Protein 3US6 (pdb70)

Foldseek 3Di:
DLVVLLVVLVVLVVVCVVVQQFDCLLVVQVVVADPVRPCSLVVLVVVLVVLVVVLLVVLLVQLPDPAHPLVVNLVSLVVNLVSCVNNGRGQLNVLSVQLNVCSVVRPSVSNNVSSVSSVVSVVVSNVSVVVSVVSQVVSVVVPHHRDD

Solvent-accessible surface area: 8435 Å² total; per-residue (Å²): 168,40,33,79,16,75,138,84,7,57,92,65,14,104,36,0,60,153,92,18,11,3,31,47,44,1,51,87,12,43,146,112,49,80,156,129,55,73,75,54,4,92,96,30,1,37,127,9,20,77,34,0,81,134,11,13,148,77,0,37,146,11,3,87,69,181,91,9,78,34,181,92,0,28,58,46,2,92,91,0,51,40,31,0,24,59,4,0,0,64,77,1,60,80,20,0,57,41,0,63,85,74,3,124,136,114,63,48,84,4,0,80,148,15,8,92,79,2,98,82,17,4,74,67,2,52,85,43,0,53,58,0,18,137,21,23,94,95,0,87,94,58,72,17,73,52,22,188

Organism: Medicago truncatula (NCBI:txid3880)

Sequence (148 aa):
EVGQMRRQWVDYIKSSMFMEGFLDGQFLQLQQQLQDENNPEFVFEVVSSLFFDDSERILKDLSSFAVDQQQSSIDFKKVDAHVHQFKGSSASIGAQRVKNSSCVAFFRNFCCEEQNIDACRRCCLQQVKQEYLLVKNKLETLLRLEQQIVAAGGSSIPM

CATH classification: 1.20.120.160

InterPro domains:
  IPR008207 Signal transduction histidine kinase, phosphotransfer (Hpt) domain [PF01627] (44-124)
  IPR008207 Signal transduction histidine kinase, phosphotransfer (Hpt) domain [PS50894] (38-143)
  IPR008207 Signal transduction histidine kinase, phosphotransfer (Hpt) domain [cd00088] (44-123)
  IPR036641 HPT domain superfamily [G3DSA:1.20.120.160] (1-153)
  IPR036641 HPT domain superfamily [SSF47226] (5-140)
  IPR045871 Histidine-containing phosphotransfer protein 1-5/Phosphorelay intermediate protein YPD1 [PTHR28242] (5-141)

Radius of gyration: 17.25 Å; Cα contacts (8 Å, |Δi|>4): 156; chains: 1; bounding box: 33×47×42 Å

Structure (mmCIF, N/CA/C/O backbone):
data_3US6
#
_entry.id   3US6
#
_cell.length_a   38.554
_cell.length_b   44.899
_cell.length_c   85.905
_cell.angle_alpha   90.000
_cell.angle_beta   90.000
_cell.angle_gamma   90.000
#
_symmetry.space_group_name_H-M   'P 21 21 21'
#
loop_
_entity.id
_entity.type
_entity.pdbx_description
1 polymer 'Histidine-containing Phosphotransfer Protein type 1, MtHPt1'
2 water water
#
loop_
_atom_site.group_PDB
_atom_site.id
_atom_site.type_symbol
_atom_site.label_atom_id
_atom_site.label_alt_id
_atom_site.label_comp_id
_atom_site.label_asym_id
_atom_site.label_entity_id
_atom_site.label_seq_id
_atom_site.pdbx_PDB_ins_code
_atom_site.Cartn_x
_atom_site.Cartn_y
_atom_site.Cartn_z
_atom_site.oc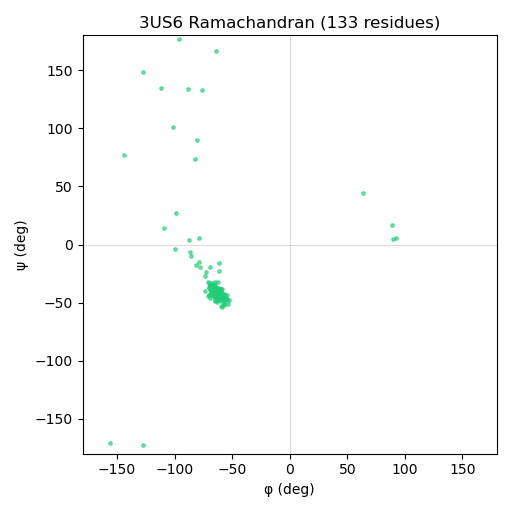cupancy
_atom_site.B_iso_or_equiv
_atom_site.auth_seq_id
_atom_site.auth_comp_id
_atom_site.auth_asym_id
_atom_site.auth_atom_id
_atom_site.pdbx_PDB_model_num
ATOM 1 N N . GLU A 1 2 ? -12.883 28.684 2.520 1.00 89.16 2 GLU A N 1
ATOM 2 C CA . GLU A 1 2 ? -12.233 28.202 3.757 1.00 70.15 2 GLU A CA 1
ATOM 3 C C . GLU A 1 2 ? -10.890 27.526 3.465 1.00 43.54 2 GLU A C 1
ATOM 4 O O . GLU A 1 2 ? -10.335 26.905 4.345 1.00 26.24 2 GLU A O 1
ATOM 10 N N . VAL A 1 3 ? -10.398 27.600 2.227 1.00 25.85 3 VAL A N 1
ATOM 11 C CA . VAL A 1 3 ? -9.046 27.176 1.899 1.00 20.80 3 VAL A CA 1
ATOM 12 C C . VAL A 1 3 ? -8.012 27.875 2.766 1.00 19.96 3 VAL A C 1
ATOM 13 O O . VAL A 1 3 ? -7.068 27.242 3.225 1.00 19.06 3 VAL A O 1
ATOM 17 N N . GLY A 1 4 ? -8.160 29.184 2.985 1.00 24.09 4 GLY A N 1
ATOM 18 C CA . GLY A 1 4 ? -7.189 29.899 3.810 1.00 25.07 4 GLY A CA 1
ATOM 19 C C . GLY A 1 4 ? -7.132 29.368 5.231 1.00 19.67 4 GLY A C 1
ATOM 20 O O . GLY A 1 4 ? -6.051 29.228 5.839 1.00 19.73 4 GLY A O 1
ATOM 21 N N . GLN A 1 5 ? -8.314 29.086 5.765 1.00 18.54 5 GLN A N 1
ATOM 22 C CA . GLN A 1 5 ? -8.433 28.474 7.084 1.00 21.39 5 GLN A CA 1
ATOM 23 C C . GLN A 1 5 ? -7.804 27.101 7.106 1.00 19.29 5 GLN A C 1
ATOM 24 O O . GLN A 1 5 ? -7.144 26.749 8.082 1.00 16.65 5 GLN A O 1
ATOM 30 N N . MET A 1 6 ? -8.060 26.287 6.104 1.00 16.79 6 MET A N 1
ATOM 31 C CA . MET A 1 6 ? -7.503 24.956 6.067 1.00 15.27 6 MET A CA 1
ATOM 32 C C . MET A 1 6 ? -6.004 25.048 6.033 1.00 15.03 6 MET A C 1
ATOM 33 O O . MET A 1 6 ? -5.303 24.222 6.626 1.00 15.25 6 MET A O 1
ATOM 38 N N . ARG A 1 7 ? -5.476 25.965 5.247 1.00 14.56 7 ARG A N 1
ATOM 39 C CA . ARG A 1 7 ? -4.014 26.137 5.202 1.00 13.06 7 ARG A CA 1
ATOM 40 C C . ARG A 1 7 ? -3.433 26.513 6.564 1.00 16.40 7 ARG A C 1
ATOM 41 O O . ARG A 1 7 ? -2.414 25.978 6.963 1.00 14.76 7 ARG A O 1
ATOM 49 N N . ARG A 1 8 ? -4.075 27.419 7.260 1.00 15.36 8 ARG A N 1
ATOM 50 C CA . ARG A 1 8 ? -3.605 27.791 8.610 1.00 16.03 8 ARG A CA 1
ATOM 51 C C . ARG A 1 8 ? -3.681 26.597 9.564 1.00 15.43 8 ARG A C 1
ATOM 52 O O . ARG A 1 8 ? -2.750 26.362 10.356 1.00 15.68 8 ARG A O 1
ATOM 60 N N . GLN A 1 9 ? -4.728 25.788 9.473 1.00 14.69 9 GLN A N 1
ATOM 61 C CA . GLN A 1 9 ? -4.840 24.588 10.275 1.00 14.86 9 GLN A CA 1
ATOM 62 C C . GLN A 1 9 ? -3.730 23.590 10.013 1.00 15.98 9 GLN A C 1
ATOM 63 O O . GLN A 1 9 ? -3.257 22.978 10.918 1.00 16.41 9 GLN A O 1
ATOM 69 N N . TRP A 1 10 ? -3.348 23.454 8.763 1.00 12.37 10 TRP A N 1
ATOM 70 C CA . TRP A 1 10 ? -2.240 22.589 8.378 1.00 11.74 10 TRP A CA 1
ATOM 71 C C . TRP A 1 10 ? -0.944 23.049 8.978 1.00 12.28 10 TRP A C 1
ATOM 72 O O . TRP A 1 10 ? -0.215 22.252 9.566 1.00 13.35 10 TRP A O 1
ATOM 83 N N . VAL A 1 11 ? -0.662 24.325 8.831 1.00 13.24 11 VAL A N 1
ATOM 84 C CA . VAL A 1 11 ? 0.553 24.854 9.472 1.00 12.45 11 VAL A CA 1
ATOM 85 C C . VAL A 1 11 ? 0.605 24.538 10.957 1.00 12.73 11 VAL A C 1
ATOM 86 O O . VAL A 1 11 ? 1.622 24.042 11.473 1.00 14.07 11 VAL A O 1
ATOM 90 N N . ASP A 1 12 ? -0.483 24.856 11.645 1.00 13.28 12 ASP A N 1
ATOM 91 C CA . ASP A 1 12 ? -0.548 24.640 13.074 1.00 12.37 12 ASP A CA 1
ATOM 92 C C . ASP A 1 12 ? -0.425 23.133 13.413 1.00 10.74 12 ASP A C 1
ATOM 93 O O . ASP A 1 12 ? 0.246 22.770 14.411 1.00 11.84 12 ASP A O 1
ATOM 98 N N . TYR A 1 13 ? -1.122 22.261 12.690 1.00 12.41 13 TYR A N 1
ATOM 99 C CA . TYR A 1 13 ? -1.099 20.830 12.983 1.00 9.85 13 TYR A CA 1
ATOM 100 C C . TYR A 1 13 ? 0.279 20.235 12.766 1.00 10.71 13 TYR A C 1
ATOM 101 O O . TYR A 1 13 ? 0.827 19.528 13.633 1.00 11.75 13 TYR A O 1
ATOM 110 N N . ILE A 1 14 ? 0.889 20.517 11.621 1.00 10.81 14 ILE A N 1
ATOM 111 C CA . ILE A 1 14 ? 2.177 19.928 11.335 1.00 11.49 14 ILE A CA 1
ATOM 112 C C . ILE A 1 14 ? 3.206 20.547 12.293 1.00 11.74 14 ILE A C 1
ATOM 113 O O . ILE A 1 14 ? 4.136 19.821 12.733 1.00 12.91 14 ILE A O 1
ATOM 118 N N . LYS A 1 15 ? 3.097 21.812 12.648 1.00 11.98 15 LYS A N 1
ATOM 119 C CA . LYS A 1 15 ? 4.027 22.361 13.599 1.00 13.06 15 LYS A CA 1
ATOM 120 C C . LYS A 1 15 ? 3.950 21.647 14.936 1.00 11.96 15 LYS A C 1
ATOM 121 O O . LYS A 1 15 ? 4.940 21.470 15.573 1.00 12.77 15 LYS A O 1
ATOM 127 N N . SER A 1 16 ? 2.758 21.259 15.355 1.00 11.66 16 SER A N 1
ATOM 128 C CA A SER A 1 16 ? 2.643 20.501 16.609 0.63 14.60 16 SER A CA 1
ATOM 129 C CA B SER A 1 16 ? 2.659 20.517 16.628 0.37 13.51 16 SER A CA 1
ATOM 130 C C . SER A 1 16 ? 3.349 19.177 16.473 1.00 12.20 16 SER A C 1
ATOM 131 O O . SER A 1 16 ? 4.000 18.732 17.395 1.00 13.49 16 SER A O 1
ATOM 136 N N . MET A 1 17 ? 3.253 18.579 15.307 1.00 12.61 17 MET A N 1
ATOM 137 C CA . MET A 1 17 ? 3.900 17.264 15.104 1.00 10.17 17 MET A CA 1
ATOM 138 C C . MET A 1 17 ? 5.393 17.397 15.218 1.00 12.67 17 MET A C 1
ATOM 139 O O . MET A 1 17 ? 6.052 16.536 15.779 1.00 14.82 17 MET A O 1
ATOM 144 N N . PHE A 1 18 ? 5.981 18.459 14.643 1.00 12.06 18 PHE A N 1
ATOM 145 C CA . PHE A 1 18 ? 7.421 18.648 14.749 1.00 14.45 18 PHE A CA 1
ATOM 146 C C . PHE A 1 18 ? 7.784 19.011 16.196 1.00 15.25 18 PHE A C 1
ATOM 147 O O . PHE A 1 18 ? 8.786 18.513 16.724 1.00 16.57 18 PHE A O 1
ATOM 155 N N . MET A 1 19 ? 7.024 19.891 16.846 1.00 12.70 19 MET A N 1
ATOM 156 C CA . MET A 1 19 ? 7.417 20.387 18.154 1.00 14.87 19 MET A CA 1
ATOM 157 C C . MET A 1 19 ? 7.358 19.271 19.183 1.00 15.44 19 MET A C 1
ATOM 158 O O . MET A 1 19 ? 8.189 19.245 20.095 1.00 16.83 19 MET A O 1
ATOM 163 N N . GLU A 1 20 ? 6.430 18.356 19.028 1.00 13.53 20 GLU A N 1
ATOM 164 C CA . GLU A 1 20 ? 6.218 17.252 19.964 1.00 12.81 20 GLU A CA 1
ATOM 165 C C . GLU A 1 20 ? 7.105 16.050 19.630 1.00 11.92 20 GLU A C 1
ATOM 166 O O . GLU A 1 20 ? 7.086 15.095 20.375 1.00 14.29 20 GLU A O 1
ATOM 172 N N . GLY A 1 21 ? 7.825 16.086 18.505 1.00 11.93 21 GLY A N 1
ATOM 173 C CA . GLY A 1 21 ? 8.756 15.038 18.164 1.00 13.45 21 GLY A CA 1
ATOM 174 C C . GLY A 1 21 ? 8.204 13.931 17.324 1.00 15.48 21 GLY A C 1
ATOM 175 O O . GLY A 1 21 ? 8.94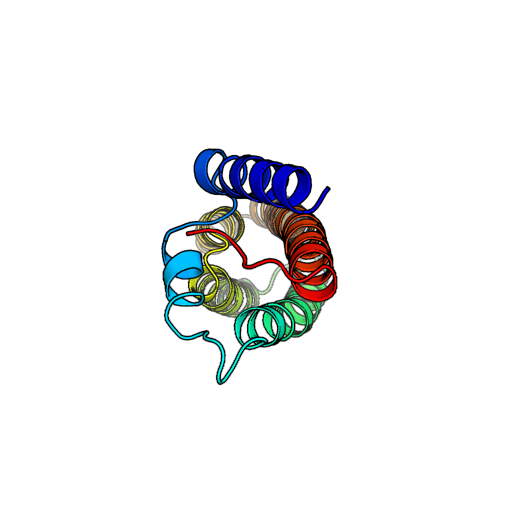5 12.994 17.095 1.00 14.05 21 GLY A O 1
ATOM 176 N N . PHE A 1 22 ? 6.960 14.028 16.861 1.00 12.00 22 PHE A N 1
ATOM 177 C CA . PHE A 1 22 ? 6.397 12.996 16.052 1.00 10.06 22 PHE A CA 1
ATOM 178 C C . PHE A 1 22 ? 7.037 12.902 14.670 1.00 14.03 22 PHE A C 1
ATOM 179 O O . PHE A 1 22 ? 7.152 11.811 14.112 1.00 14.10 22 PHE A O 1
ATOM 187 N N . LEU A 1 23 ? 7.453 14.068 14.116 1.00 12.12 23 LEU A N 1
ATOM 188 C CA . LEU A 1 23 ? 8.137 14.162 12.831 1.00 11.56 23 LEU A CA 1
ATOM 189 C C . LEU A 1 23 ? 9.419 14.958 13.022 1.00 13.85 23 LEU A C 1
ATOM 190 O O . LEU A 1 23 ? 9.491 15.854 13.878 1.00 15.67 23 LEU A O 1
ATOM 195 N N . ASP A 1 24 ? 10.419 14.615 12.226 1.00 14.72 24 ASP A N 1
ATOM 196 C CA . ASP A 1 24 ? 11.679 15.327 12.175 1.00 14.78 24 ASP A CA 1
ATOM 197 C C . ASP A 1 24 ? 12.023 15.709 10.758 1.00 16.48 24 ASP A C 1
ATOM 198 O O . ASP A 1 24 ? 11.205 15.596 9.832 1.00 16.68 24 ASP A O 1
ATOM 203 N N . GLY A 1 25 ? 13.229 16.220 10.569 1.00 17.45 25 GLY A N 1
ATOM 204 C CA . GLY A 1 25 ? 13.626 16.767 9.288 1.00 19.56 25 GLY A CA 1
ATOM 205 C C . GLY A 1 25 ? 13.611 15.761 8.172 1.00 19.10 25 GLY A C 1
ATOM 206 O O . GLY A 1 25 ? 13.617 16.165 6.982 1.00 19.98 25 GLY A O 1
ATOM 207 N N . GLN A 1 26 ? 13.576 14.471 8.463 1.00 16.53 26 GLN A N 1
ATOM 208 C CA . GLN A 1 26 ? 13.550 13.538 7.362 1.00 16.54 26 GLN A CA 1
ATOM 209 C C . GLN A 1 26 ? 12.154 13.581 6.707 1.00 16.34 26 GLN A C 1
ATOM 210 O O . GLN A 1 26 ? 12.029 13.286 5.474 1.00 18.83 26 GLN A O 1
ATOM 216 N N . PHE A 1 27 ? 11.118 14.000 7.446 1.00 14.46 27 PHE A N 1
ATOM 217 C CA . PHE A 1 27 ? 9.814 14.134 6.797 1.00 14.02 27 PHE A CA 1
ATOM 218 C C . PHE A 1 27 ? 9.864 15.294 5.823 1.00 15.94 27 PHE A C 1
ATOM 219 O O . PHE A 1 27 ? 9.295 15.218 4.733 1.00 15.39 27 PHE A O 1
ATOM 227 N N . LEU A 1 28 ? 10.585 16.357 6.157 1.00 16.19 28 LEU A N 1
ATOM 228 C CA . LEU A 1 28 ? 10.765 17.455 5.208 1.00 19.92 28 LEU A CA 1
ATOM 229 C C . LEU A 1 28 ? 11.548 17.037 3.977 1.00 16.12 28 LEU A C 1
ATOM 230 O O . LEU A 1 28 ? 11.323 17.536 2.872 1.00 17.99 28 LEU A O 1
ATOM 235 N N . GLN A 1 29 ? 12.522 16.161 4.136 1.00 17.45 29 GLN A N 1
ATOM 236 C CA . GLN A 1 29 ? 13.230 15.584 2.976 1.00 17.65 29 GLN A CA 1
ATOM 237 C C . GLN A 1 29 ? 12.326 14.811 1.998 1.00 18.17 29 GLN A C 1
ATOM 238 O O . GLN A 1 29 ? 12.462 14.960 0.764 1.00 22.49 29 GLN A O 1
ATOM 244 N N . LEU A 1 30 ? 11.340 14.072 2.504 1.00 21.84 30 LEU A N 1
ATOM 245 C CA . LEU A 1 30 ? 10.373 13.413 1.613 1.00 22.62 30 LEU A CA 1
ATOM 246 C C . LEU A 1 30 ? 9.619 14.444 0.847 1.00 24.81 30 LEU A C 1
ATOM 247 O O . LEU A 1 30 ? 9.387 14.296 -0.355 1.00 21.62 30 LEU A O 1
ATOM 252 N N . GLN A 1 31 ? 9.243 15.524 1.525 1.00 19.66 31 GLN A N 1
ATOM 253 C CA A GLN A 1 31 ? 8.522 16.604 0.869 0.50 21.13 31 GLN A CA 1
ATOM 254 C CA B GLN A 1 31 ? 8.558 16.641 0.870 0.50 21.95 31 GLN A CA 1
ATOM 255 C C . GLN A 1 31 ? 9.354 17.250 -0.257 1.00 20.85 31 GLN A C 1
ATOM 256 O O . GLN A 1 31 ? 8.809 17.701 -1.260 1.00 23.25 31 GLN A O 1
ATOM 267 N N . GLN A 1 32 ? 10.657 17.278 -0.100 1.00 19.99 32 GLN A N 1
ATOM 268 C CA . GLN A 1 32 ? 11.533 17.853 -1.089 1.00 16.76 32 GLN A CA 1
ATOM 269 C C . GLN A 1 32 ? 11.446 17.098 -2.405 1.00 21.07 32 GLN A C 1
ATOM 270 O O . GLN A 1 32 ? 11.615 17.689 -3.446 1.00 23.85 32 GLN A O 1
ATOM 276 N N . LEU A 1 33 ? 11.210 15.793 -2.338 1.00 16.37 33 LEU A N 1
ATOM 277 C CA . LEU A 1 33 ? 11.143 14.938 -3.553 1.00 18.52 33 LEU A CA 1
ATOM 278 C C . LEU A 1 33 ? 9.736 14.874 -4.180 1.00 19.54 33 LEU A C 1
ATOM 279 O O . LEU A 1 33 ? 9.491 14.198 -5.194 1.00 15.45 33 LEU A O 1
ATOM 284 N N . GLN A 1 34 ? 8.825 15.639 -3.598 1.00 18.46 34 GLN A N 1
ATOM 285 C CA . GLN A 1 34 ? 7.444 15.731 -4.106 1.00 17.35 34 GLN A CA 1
ATOM 286 C C . GLN A 1 34 ? 7.174 17.096 -4.684 1.00 18.96 34 GLN A C 1
ATOM 287 O O . GLN A 1 34 ? 7.521 18.121 -4.103 1.00 21.95 34 GLN A O 1
ATOM 293 N N . ASP A 1 35 ? 6.546 17.125 -5.839 1.00 16.40 35 ASP A N 1
ATOM 294 C CA . ASP A 1 35 ? 6.120 18.380 -6.454 1.00 19.63 35 ASP A CA 1
ATOM 295 C C . ASP A 1 35 ? 4.986 18.123 -7.396 1.00 21.10 35 ASP A C 1
ATOM 296 O O . ASP A 1 35 ? 4.395 17.058 -7.359 1.00 21.39 35 ASP A O 1
ATOM 301 N N . GLU A 1 36 ? 4.618 19.134 -8.170 1.00 22.66 36 GLU A N 1
ATOM 302 C CA . GLU A 1 36 ? 3.402 18.996 -8.952 1.00 24.20 36 GLU A CA 1
ATOM 303 C C . GLU A 1 36 ? 3.468 17.850 -9.955 1.00 23.29 36 GLU A C 1
ATOM 304 O O . GLU A 1 36 ? 2.449 17.347 -10.428 1.00 24.72 36 GLU A O 1
ATOM 310 N N . ASN A 1 37 ? 4.664 17.453 -10.321 1.00 21.79 37 ASN A N 1
ATOM 311 C CA . ASN A 1 37 ? 4.842 16.328 -11.223 1.00 24.50 37 ASN A CA 1
ATOM 312 C C . ASN A 1 37 ? 4.766 14.968 -10.536 1.00 22.70 37 ASN A C 1
ATOM 313 O O . ASN A 1 37 ? 4.544 13.948 -11.188 1.00 20.84 37 ASN A O 1
ATOM 318 N N . ASN A 1 38 ? 4.916 14.949 -9.220 1.00 21.10 38 ASN A N 1
ATOM 319 C CA . ASN A 1 38 ? 4.715 13.728 -8.450 1.00 25.14 38 ASN A CA 1
ATOM 320 C C . ASN A 1 38 ? 4.085 14.119 -7.131 1.00 20.68 38 ASN A C 1
ATOM 321 O O . ASN A 1 38 ? 4.764 14.182 -6.107 1.00 21.39 38 ASN A O 1
ATOM 326 N N . PRO A 1 39 ? 2.788 14.413 -7.155 1.00 17.11 39 PRO A N 1
ATOM 327 C CA . PRO A 1 39 ? 2.203 15.117 -6.037 1.00 22.54 39 PRO A CA 1
ATOM 328 C C . PRO A 1 39 ? 1.763 14.207 -4.923 1.00 17.34 39 PRO A C 1
ATOM 329 O O . PRO A 1 39 ? 1.375 14.692 -3.837 1.00 22.31 39 PRO A O 1
ATOM 333 N N . GLU A 1 40 ? 1.767 12.897 -5.184 1.00 18.24 40 GLU A N 1
ATOM 334 C CA . GLU A 1 40 ? 1.367 11.899 -4.185 1.00 20.80 40 GLU A CA 1
ATOM 335 C C . GLU A 1 40 ? 2.517 11.060 -3.637 1.00 20.07 40 GLU A C 1
ATOM 336 O O . GLU A 1 40 ? 2.266 10.070 -2.916 1.00 18.42 40 GLU A O 1
ATOM 342 N N . PHE A 1 41 ? 3.764 11.473 -3.876 1.00 14.97 41 PHE A N 1
ATOM 343 C CA . PHE A 1 41 ? 4.894 10.709 -3.400 1.00 15.69 41 PHE A CA 1
ATOM 344 C C . PHE A 1 41 ? 4.892 10.489 -1.861 1.00 14.82 41 PHE A C 1
ATOM 345 O O . PHE A 1 41 ? 5.162 9.389 -1.391 1.00 16.68 41 PHE A O 1
ATOM 353 N N . VAL A 1 42 ? 4.658 11.524 -1.077 1.00 14.00 42 VAL A N 1
ATOM 354 C CA . VAL A 1 42 ? 4.696 11.386 0.378 1.00 13.09 42 VAL A CA 1
ATOM 355 C C . VAL A 1 42 ? 3.626 10.410 0.868 1.00 14.71 42 VAL A C 1
ATOM 356 O O . VAL A 1 42 ? 3.912 9.543 1.653 1.00 13.57 42 VAL A O 1
ATOM 360 N N . PHE A 1 43 ? 2.425 10.584 0.360 1.00 17.03 43 PHE A N 1
ATOM 361 C CA . PHE A 1 43 ? 1.341 9.649 0.666 1.00 17.49 43 PHE A CA 1
ATOM 362 C C . PHE A 1 43 ? 1.773 8.194 0.379 1.00 16.30 43 PHE A C 1
ATOM 363 O O . PHE A 1 43 ? 1.550 7.255 1.148 1.00 17.30 43 PHE A O 1
ATOM 371 N N . GLU A 1 44 ? 2.367 7.982 -0.797 1.00 14.29 44 GLU A N 1
ATOM 372 C CA . GLU A 1 44 ? 2.740 6.632 -1.193 1.00 13.89 44 GLU A CA 1
ATOM 373 C C . GLU A 1 44 ? 3.792 6.030 -0.262 1.00 14.30 44 GLU A C 1
ATOM 374 O O . GLU A 1 44 ? 3.742 4.853 0.093 1.00 17.36 44 GLU A O 1
ATOM 380 N N . VAL A 1 45 ? 4.770 6.856 0.124 1.00 12.28 45 VAL A N 1
ATOM 381 C CA . VAL A 1 45 ? 5.850 6.389 0.950 1.00 12.72 45 VAL A CA 1
ATOM 382 C C . VAL A 1 45 ? 5.304 6.081 2.351 1.00 12.53 45 VAL A C 1
ATOM 383 O O . VAL A 1 45 ? 5.635 5.061 2.901 1.00 13.34 45 VAL A O 1
ATOM 387 N N . VAL A 1 46 ? 4.495 6.980 2.900 1.00 12.82 46 VAL A N 1
ATOM 388 C CA . VAL A 1 46 ? 3.856 6.734 4.223 1.00 15.04 46 VAL A CA 1
ATOM 389 C C . VAL A 1 46 ? 3.023 5.425 4.180 1.00 13.05 46 VAL A C 1
ATOM 390 O O . VAL A 1 46 ? 3.092 4.634 5.144 1.00 14.3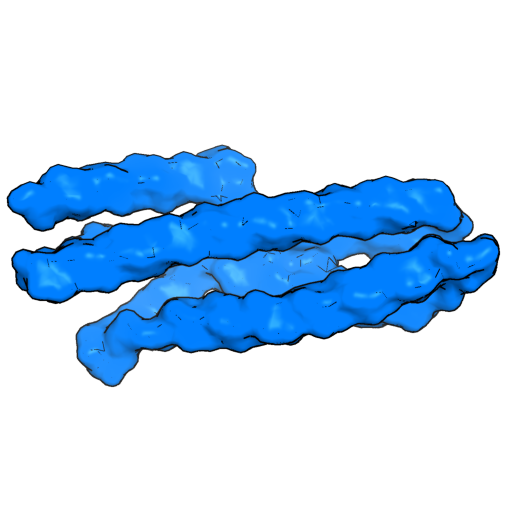6 46 VAL A O 1
ATOM 394 N N . SER A 1 47 ? 2.291 5.230 3.078 1.00 13.50 47 SER A N 1
ATOM 395 C CA A SER A 1 47 ? 1.495 4.003 2.908 0.61 13.62 47 SER A CA 1
ATOM 396 C CA B SER A 1 47 ? 1.472 4.024 2.906 0.39 14.87 47 SER A CA 1
ATOM 397 C C . SER A 1 47 ? 2.323 2.757 2.927 1.00 15.19 47 SER A C 1
ATOM 398 O O . SER A 1 47 ? 1.963 1.765 3.579 1.00 16.82 47 SER A O 1
ATOM 403 N N . LEU A 1 48 ? 3.478 2.788 2.248 1.00 14.47 48 LEU A N 1
ATOM 404 C CA . LEU A 1 48 ? 4.353 1.632 2.280 1.00 15.75 48 LEU A CA 1
ATOM 405 C C . LEU A 1 48 ? 4.843 1.329 3.718 1.00 15.32 48 LEU A C 1
ATOM 406 O O . LEU A 1 48 ? 4.963 0.182 4.104 1.00 17.73 48 LEU A O 1
ATOM 411 N N . PHE A 1 49 ? 5.211 2.381 4.436 1.00 14.18 49 PHE A N 1
ATOM 412 C CA . PHE A 1 49 ? 5.622 2.290 5.833 1.00 13.63 49 PHE A CA 1
ATOM 413 C C . PHE A 1 49 ? 4.482 1.673 6.663 1.00 14.58 49 PHE A C 1
ATOM 414 O O . PHE A 1 49 ? 4.774 0.779 7.489 1.00 16.69 49 PHE A O 1
ATOM 422 N N . PHE A 1 50 ? 3.248 2.118 6.512 1.00 12.84 50 PHE A N 1
ATOM 423 C CA . PHE A 1 50 ? 2.178 1.558 7.350 1.00 16.38 50 PHE A CA 1
ATOM 424 C C . PHE A 1 50 ? 2.028 0.056 7.091 1.00 17.24 50 PHE A C 1
ATOM 425 O O . PHE A 1 50 ? 1.958 -0.762 8.049 1.00 18.95 50 PHE A O 1
ATOM 433 N N . ASP A 1 51 ? 2.046 -0.318 5.822 1.00 18.00 51 ASP A N 1
ATOM 434 C CA . ASP A 1 51 ? 1.928 -1.771 5.501 1.00 20.41 51 ASP A CA 1
ATOM 435 C C . ASP A 1 51 ? 3.074 -2.636 6.107 1.00 20.89 51 ASP A C 1
ATOM 436 O O . ASP A 1 51 ? 2.797 -3.697 6.772 1.00 26.39 51 ASP A O 1
ATOM 441 N N . ASP A 1 52 ? 4.336 -2.201 5.973 1.00 20.36 52 ASP A N 1
ATOM 442 C CA . ASP A 1 52 ? 5.474 -2.955 6.560 1.00 19.50 52 ASP A CA 1
ATOM 443 C C . ASP A 1 52 ? 5.468 -2.929 8.084 1.00 21.83 52 ASP A C 1
ATOM 444 O O . ASP A 1 52 ? 5.644 -3.972 8.716 1.00 21.51 52 ASP A O 1
ATOM 449 N N . SER A 1 53 ? 5.134 -1.780 8.660 1.00 22.21 53 SER A N 1
ATOM 450 C CA . SER A 1 53 ? 5.184 -1.621 10.110 1.00 22.66 53 SER A CA 1
ATOM 451 C C . SER A 1 53 ? 4.171 -2.524 10.782 1.00 20.74 53 SER A C 1
ATOM 452 O O . SER A 1 53 ? 4.448 -3.075 11.864 1.00 20.10 53 SER A O 1
ATOM 455 N N . GLU A 1 54 ? 3.011 -2.699 10.201 1.00 16.13 54 GLU A N 1
ATOM 456 C CA . GLU A 1 54 ? 2.031 -3.556 10.842 1.00 16.83 54 GLU A CA 1
ATOM 457 C C . GLU A 1 54 ? 2.393 -5.021 10.823 1.00 23.98 54 GLU A C 1
ATOM 458 O O . GLU A 1 54 ? 2.064 -5.710 11.743 1.00 19.52 54 GLU A O 1
ATOM 464 N N . ARG A 1 55 ? 3.059 -5.467 9.768 1.00 25.16 55 ARG A N 1
ATOM 465 C CA . ARG A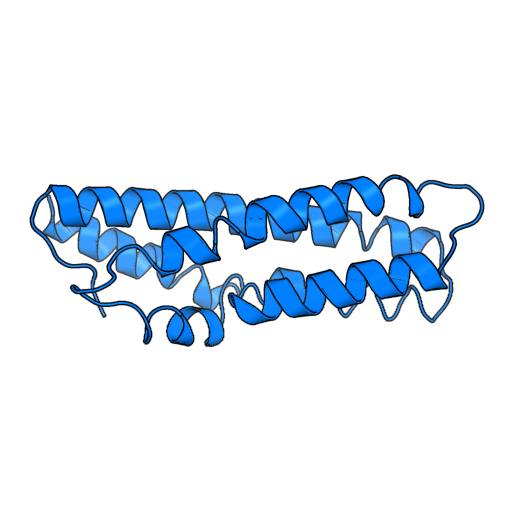 1 55 ? 3.634 -6.799 9.744 1.00 26.47 55 ARG A CA 1
ATOM 466 C C . ARG A 1 55 ? 4.694 -6.966 10.820 1.00 20.63 55 ARG A C 1
ATOM 467 O O . ARG A 1 55 ? 4.666 -7.935 11.560 1.00 24.07 55 ARG A O 1
ATOM 475 N N . ILE A 1 56 ? 5.612 -6.008 10.916 1.00 21.12 56 ILE A N 1
ATOM 476 C CA . ILE A 1 56 ? 6.679 -6.078 11.898 1.00 22.60 56 ILE A CA 1
ATOM 477 C C . ILE A 1 56 ? 6.095 -6.162 13.302 1.00 26.92 56 ILE A C 1
ATOM 478 O O . ILE A 1 56 ? 6.582 -6.930 14.139 1.00 23.11 56 ILE A O 1
ATOM 483 N N . LEU A 1 57 ? 5.077 -5.331 13.593 1.00 20.28 57 LEU A N 1
ATOM 484 C CA . LEU A 1 57 ? 4.548 -5.233 14.931 1.00 18.70 57 LEU A CA 1
ATOM 485 C C . LEU A 1 57 ? 3.807 -6.480 15.322 1.00 15.46 57 LEU A C 1
ATOM 486 O O . LEU A 1 57 ? 3.881 -6.964 16.481 1.00 17.71 57 LEU A O 1
ATOM 491 N N . LYS A 1 58 ? 3.110 -7.058 14.380 1.00 21.36 58 LYS A N 1
ATOM 492 C CA . LYS A 1 58 ? 2.462 -8.327 14.616 1.00 19.99 58 LYS A CA 1
ATOM 493 C C . LYS A 1 58 ? 3.480 -9.431 14.920 1.00 19.01 58 LYS A C 1
ATOM 494 O O . LYS A 1 58 ? 3.356 -10.173 15.899 1.00 22.57 58 LYS A O 1
ATOM 500 N N . ASP A 1 59 ? 4.548 -9.514 14.124 1.00 18.72 59 ASP A N 1
ATOM 501 C CA . ASP A 1 59 ? 5.543 -10.534 14.414 1.00 21.45 59 ASP A CA 1
ATOM 502 C C . ASP A 1 59 ? 6.249 -10.281 15.760 1.00 20.79 59 ASP A C 1
ATOM 503 O O . ASP A 1 59 ? 6.568 -11.244 16.513 1.00 20.83 59 ASP A O 1
ATOM 508 N N . LEU A 1 60 ? 6.503 -9.013 16.097 1.00 17.67 60 LEU A N 1
ATOM 509 C CA . LEU A 1 60 ? 7.205 -8.671 17.286 1.00 14.56 60 LEU A CA 1
ATOM 510 C C . LEU A 1 60 ? 6.361 -8.990 18.517 1.00 14.64 60 LEU A C 1
ATOM 511 O O . LEU A 1 60 ? 6.954 -9.509 19.491 1.00 14.88 60 LEU A O 1
ATOM 516 N N . SER A 1 61 ? 5.045 -8.698 18.517 1.00 14.12 61 SER A N 1
ATOM 517 C CA A SER A 1 61 ? 4.251 -8.944 19.739 0.56 17.21 61 SER A CA 1
ATOM 518 C CA B SER A 1 61 ? 4.255 -8.939 19.737 0.44 17.37 61 SER A CA 1
ATOM 519 C C . SER A 1 61 ? 4.252 -10.419 20.045 1.00 16.91 61 SER A C 1
ATOM 520 O O . SER A 1 61 ? 4.497 -10.842 21.192 1.00 17.72 61 SER A O 1
ATOM 525 N N . PHE A 1 62 ? 4.068 -11.235 19.019 1.00 14.72 62 PHE A N 1
ATOM 526 C CA . PHE A 1 62 ? 4.097 -12.692 19.188 1.00 18.98 62 PHE A CA 1
ATOM 527 C C . PHE A 1 62 ? 5.446 -13.174 19.738 1.00 22.09 62 PHE A C 1
ATOM 528 O O . PHE A 1 62 ? 5.482 -13.949 20.690 1.00 21.31 62 PHE A O 1
ATOM 536 N N . ALA A 1 63 ? 6.536 -12.636 19.196 1.00 14.43 63 ALA A N 1
ATOM 537 C CA . ALA A 1 63 ? 7.850 -13.001 19.598 1.00 16.41 63 ALA A CA 1
ATOM 538 C C . ALA A 1 63 ? 8.192 -12.588 21.019 1.00 13.64 63 ALA A C 1
ATOM 539 O O . ALA A 1 63 ? 8.918 -13.353 21.704 1.00 15.77 63 ALA A O 1
ATOM 541 N N . VAL A 1 64 ? 7.817 -11.383 21.445 1.00 12.64 64 VAL A N 1
ATOM 542 C CA . VAL A 1 64 ? 8.226 -10.943 22.787 1.00 12.41 64 VAL A CA 1
ATOM 543 C C . VAL A 1 64 ? 7.376 -11.566 23.861 1.00 14.31 64 VAL A C 1
ATOM 544 O O . VAL A 1 64 ? 7.816 -11.657 25.010 1.00 14.07 64 VAL A O 1
ATOM 548 N N . ASP A 1 65 ? 6.207 -12.054 23.508 1.00 12.39 65 ASP A N 1
ATOM 549 C CA . ASP A 1 65 ? 5.257 -12.516 24.514 1.00 12.41 65 ASP A CA 1
ATOM 550 C C . ASP A 1 65 ? 5.332 -14.017 24.662 1.00 19.47 65 ASP A C 1
ATOM 551 O O . ASP A 1 65 ? 4.375 -14.669 24.925 1.00 28.86 65 ASP A O 1
ATOM 556 N N . GLN A 1 66 ? 6.485 -14.555 24.361 1.00 18.99 66 GLN A N 1
ATOM 557 C CA A GLN A 1 66 ? 6.841 -15.928 24.641 0.60 15.26 66 GLN A CA 1
ATOM 558 C CA B GLN A 1 66 ? 6.883 -15.946 24.669 0.40 15.28 66 GLN A CA 1
ATOM 559 C C . GLN A 1 66 ? 7.684 -16.071 25.933 1.00 11.99 66 GLN A C 1
ATOM 560 O O . GLN A 1 66 ? 8.334 -15.131 26.255 1.00 13.69 66 GLN A O 1
ATOM 571 N N . GLN A 1 67 ? 7.688 -17.198 26.625 1.0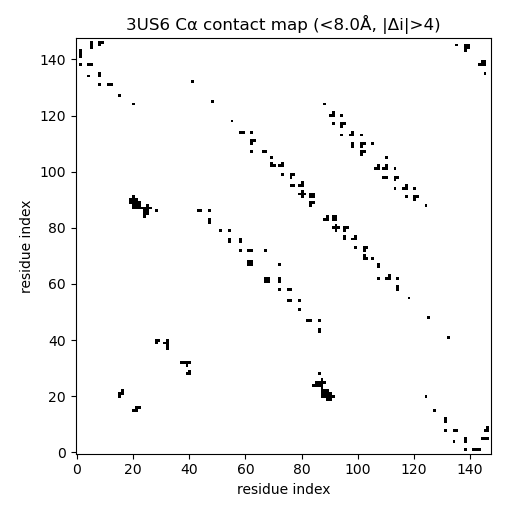0 13.13 67 GLN A N 1
ATOM 572 C CA . GLN A 1 67 ? 8.405 -17.389 27.905 1.00 13.44 67 GLN A CA 1
ATOM 573 C C . GLN A 1 67 ? 9.865 -17.074 27.709 1.00 14.29 67 GLN A C 1
ATOM 574 O O . GLN A 1 67 ? 10.527 -16.425 28.556 1.00 16.76 67 GLN A O 1
ATOM 580 N N . SER A 1 68 ? 10.430 -17.547 26.593 1.00 14.61 68 SER A N 1
ATOM 581 C CA A SER A 1 68 ? 11.811 -17.278 26.231 0.53 18.18 68 SER A CA 1
ATOM 582 C CA B SER A 1 68 ? 11.800 -17.252 26.253 0.47 18.08 68 SER A CA 1
ATOM 583 C C . SER A 1 68 ? 11.813 -16.497 24.943 1.00 17.67 68 SER A C 1
ATOM 584 O O . SER A 1 68 ? 11.271 -16.942 23.945 1.00 22.47 68 SER A O 1
ATOM 589 N N . ILE A 1 69 ? 12.384 -15.324 24.959 1.00 16.54 69 ILE A N 1
ATOM 590 C CA . ILE A 1 69 ? 12.435 -14.482 23.762 1.00 18.63 69 ILE A CA 1
ATOM 591 C C . ILE A 1 69 ? 13.675 -14.800 22.934 1.00 19.60 69 ILE A C 1
ATOM 592 O O . ILE A 1 69 ? 14.795 -14.897 23.485 1.00 21.20 69 ILE A O 1
ATOM 597 N N . ASP A 1 70 ? 13.520 -14.946 21.617 1.00 17.33 70 ASP A N 1
ATOM 598 C CA . ASP A 1 70 ? 14.648 -15.042 20.702 1.00 15.98 70 ASP A CA 1
ATOM 599 C C . ASP A 1 70 ? 15.142 -13.618 20.459 1.00 15.91 70 ASP A C 1
ATOM 600 O O . ASP A 1 70 ? 14.644 -12.907 19.562 1.00 18.22 70 ASP A O 1
ATOM 605 N N . PHE A 1 71 ? 16.077 -13.154 21.294 1.00 18.53 71 PHE A N 1
ATOM 606 C CA . PHE A 1 71 ? 16.502 -11.753 21.271 1.00 19.22 71 PHE A CA 1
ATOM 607 C C . PHE A 1 71 ? 17.190 -11.355 19.973 1.00 20.32 71 PHE A C 1
ATOM 608 O O . PHE A 1 71 ? 17.141 -10.203 19.572 1.00 19.21 71 PHE A O 1
ATOM 616 N N . LYS A 1 72 ? 17.900 -12.294 19.368 1.00 18.22 72 LYS A N 1
ATOM 617 C CA . LYS A 1 72 ? 18.576 -12.059 18.109 1.00 18.78 72 LYS A CA 1
ATOM 618 C C . LYS A 1 72 ? 17.575 -11.715 17.002 1.00 20.41 72 LYS A C 1
ATOM 619 O O . LYS A 1 72 ? 17.729 -10.715 16.316 1.00 22.13 72 LYS A O 1
ATOM 625 N N . LYS A 1 73 ? 16.518 -12.504 16.907 1.00 18.26 73 LYS A N 1
ATOM 626 C CA . LYS A 1 73 ? 15.523 -12.311 15.861 1.00 22.87 73 LYS A CA 1
ATOM 627 C C . LYS A 1 73 ? 14.721 -11.020 16.108 1.00 20.25 73 LYS A C 1
ATOM 628 O O . LYS A 1 73 ? 14.477 -10.226 15.189 1.00 21.10 73 LYS A O 1
ATOM 634 N N . VAL A 1 74 ? 14.350 -10.815 17.370 1.00 18.57 74 VAL A N 1
ATOM 635 C CA . VAL A 1 74 ? 13.633 -9.611 17.758 1.00 16.60 74 VAL A CA 1
ATOM 636 C C . VAL A 1 74 ? 14.470 -8.392 17.464 1.00 18.09 74 VAL A C 1
ATOM 637 O O . VAL A 1 74 ? 13.964 -7.398 16.919 1.00 18.08 74 VAL A O 1
ATOM 641 N N . ASP A 1 75 ? 15.740 -8.440 17.793 1.00 15.83 75 ASP A N 1
ATOM 642 C CA . ASP A 1 75 ? 16.568 -7.278 17.564 1.00 16.89 75 ASP A CA 1
ATOM 643 C C . ASP A 1 75 ? 16.670 -6.976 16.079 1.00 15.41 75 ASP A C 1
ATOM 644 O O . ASP A 1 75 ? 16.628 -5.808 15.668 1.00 16.53 75 ASP A O 1
ATOM 649 N N . ALA A 1 76 ? 16.718 -7.989 15.244 1.00 17.48 76 ALA A N 1
ATOM 650 C CA . ALA A 1 76 ? 16.830 -7.728 13.814 1.00 22.11 76 ALA A CA 1
ATOM 651 C C . ALA A 1 76 ? 15.531 -7.074 13.282 1.00 17.29 76 ALA A C 1
ATOM 652 O O . ALA A 1 76 ? 15.583 -6.182 12.460 1.00 20.15 76 ALA A O 1
ATOM 654 N N . HIS A 1 77 ? 14.379 -7.520 13.763 1.00 19.49 77 HIS A N 1
ATOM 655 C CA . HIS A 1 77 ? 13.114 -6.933 13.295 1.00 22.77 77 HIS A CA 1
ATOM 656 C C . HIS A 1 77 ? 12.970 -5.493 13.806 1.00 18.35 77 HIS A C 1
ATOM 657 O O . HIS A 1 77 ? 12.548 -4.621 13.050 1.00 18.82 77 HIS A O 1
ATOM 664 N N . VAL A 1 78 ? 13.370 -5.225 15.049 1.00 16.89 78 VAL A N 1
ATOM 665 C CA . VAL A 1 78 ? 13.328 -3.863 15.570 1.00 17.15 78 VAL A CA 1
ATOM 666 C C . VAL A 1 78 ? 14.251 -2.962 14.810 1.00 16.00 78 VAL A C 1
ATOM 667 O O . VAL A 1 78 ? 13.947 -1.761 14.526 1.00 17.54 78 VAL A O 1
ATOM 671 N N . HIS A 1 79 ? 15.413 -3.489 14.493 1.00 16.71 79 HIS A N 1
ATOM 672 C CA . HIS A 1 79 ? 16.405 -2.712 13.749 1.00 16.49 79 HIS A CA 1
ATOM 673 C C . HIS A 1 79 ? 15.845 -2.299 12.369 1.00 16.34 79 HIS A C 1
ATOM 674 O O . HIS A 1 79 ? 15.978 -1.176 11.912 1.00 17.20 79 HIS A O 1
ATOM 681 N N . GLN A 1 80 ? 15.158 -3.233 11.720 1.00 15.93 80 GLN A N 1
ATOM 682 C CA . GLN A 1 80 ? 14.528 -2.946 10.444 1.00 17.91 80 GLN A CA 1
ATOM 683 C C . GLN A 1 80 ? 13.503 -1.820 10.587 1.00 17.23 80 GLN A C 1
ATOM 684 O O . GLN A 1 80 ? 13.489 -0.904 9.802 1.00 18.41 80 GLN A O 1
ATOM 690 N N . PHE A 1 81 ? 12.682 -1.893 11.644 1.00 16.26 81 PHE A N 1
ATOM 691 C CA . PHE A 1 81 ? 11.664 -0.852 11.914 1.00 13.37 81 PHE A CA 1
ATOM 692 C C . PHE A 1 81 ? 12.276 0.470 12.299 1.00 15.36 81 PHE A C 1
ATOM 693 O O . PHE A 1 81 ? 11.729 1.516 11.948 1.00 15.29 81 PHE A O 1
ATOM 701 N N . LYS A 1 82 ? 13.390 0.452 13.009 1.00 14.29 82 LYS A N 1
ATOM 702 C CA . LYS A 1 82 ? 14.114 1.677 13.266 1.00 15.16 82 LYS A CA 1
ATOM 703 C C . LYS A 1 82 ? 14.452 2.427 11.962 1.00 16.34 82 LYS A C 1
ATOM 704 O O . LYS A 1 82 ? 14.258 3.649 11.854 1.00 17.13 82 LYS A O 1
ATOM 710 N N . GLY A 1 83 ? 14.964 1.697 10.980 1.00 14.84 83 GLY A N 1
ATOM 711 C CA . GLY A 1 83 ? 15.407 2.249 9.739 1.00 16.64 83 GLY A CA 1
ATOM 712 C C . GLY A 1 83 ? 14.274 2.810 8.915 1.00 15.69 83 GLY A C 1
ATOM 713 O O . GLY A 1 83 ? 14.362 3.866 8.303 1.00 14.95 83 GLY A O 1
ATOM 714 N N . SER A 1 84 ? 13.197 2.056 8.872 1.00 13.46 84 SER A N 1
ATOM 715 C CA . SER A 1 84 ? 12.070 2.456 8.047 1.00 14.29 84 SER A CA 1
ATOM 716 C C . SER A 1 84 ? 11.377 3.671 8.685 1.00 14.46 84 SER A C 1
ATOM 717 O O . SER A 1 84 ? 11.051 4.624 7.981 1.00 14.11 84 SER A O 1
ATOM 720 N N . SER A 1 85 ? 11.162 3.633 10.008 1.00 13.21 85 SER A N 1
ATOM 721 C CA . SER A 1 85 ? 10.596 4.778 10.646 1.00 12.00 85 SER A CA 1
ATOM 722 C C . SER A 1 85 ? 11.469 6.020 10.568 1.00 12.66 85 SER A C 1
ATOM 723 O O . SER A 1 85 ? 10.964 7.110 10.287 1.00 14.75 85 SER A O 1
ATOM 726 N N . ALA A 1 86 ? 12.773 5.868 10.723 1.00 14.70 86 ALA A N 1
ATOM 727 C CA . ALA A 1 86 ? 13.680 6.982 10.613 1.00 13.20 86 ALA A CA 1
ATOM 728 C C . ALA A 1 86 ? 13.529 7.593 9.239 1.00 16.34 86 ALA A C 1
ATOM 729 O O . ALA A 1 86 ? 13.601 8.809 9.102 1.00 16.42 86 ALA A O 1
ATOM 731 N N . SER A 1 87 ? 13.406 6.742 8.218 1.00 14.52 87 SER A N 1
ATOM 732 C CA . SER A 1 87 ? 13.460 7.208 6.852 1.00 15.47 87 SER A CA 1
ATOM 733 C C . SER A 1 87 ? 12.234 8.072 6.424 1.00 16.06 87 SER A C 1
ATOM 734 O O . SER A 1 87 ? 12.330 8.882 5.483 1.00 16.96 87 SER A O 1
ATOM 737 N N . ILE A 1 88 ? 11.138 7.964 7.174 1.00 14.39 88 ILE A N 1
ATOM 738 C CA . ILE A 1 88 ? 9.975 8.798 6.927 1.00 14.78 88 ILE A CA 1
ATOM 739 C C . ILE A 1 88 ? 9.882 9.980 7.868 1.00 17.04 88 ILE A C 1
ATOM 740 O O . ILE A 1 88 ? 9.014 10.806 7.788 1.00 19.01 88 ILE A O 1
ATOM 745 N N . GLY A 1 89 ? 10.820 10.033 8.825 1.00 13.56 89 GLY A N 1
ATOM 746 C CA . GLY A 1 89 ? 10.875 11.080 9.851 1.00 13.64 89 GLY A CA 1
ATOM 747 C C . GLY A 1 89 ? 10.088 10.824 11.119 1.00 13.39 89 GLY A C 1
ATOM 748 O O . GLY A 1 89 ? 9.866 11.774 11.848 1.00 12.78 89 GLY A O 1
ATOM 749 N N . ALA A 1 90 ? 9.685 9.588 11.388 1.00 12.22 90 ALA A N 1
ATOM 750 C CA . ALA A 1 90 ? 8.885 9.238 12.569 1.00 9.82 90 ALA A CA 1
ATOM 751 C C . ALA A 1 90 ? 9.824 9.079 13.741 1.00 12.29 90 ALA A C 1
ATOM 752 O O . ALA A 1 90 ? 10.156 7.951 14.133 1.00 12.46 90 ALA A O 1
ATOM 754 N N . GLN A 1 91 ? 10.322 10.199 14.240 1.00 10.97 91 GLN A N 1
ATOM 755 C CA . GLN A 1 91 ? 11.435 10.162 15.208 1.00 13.91 91 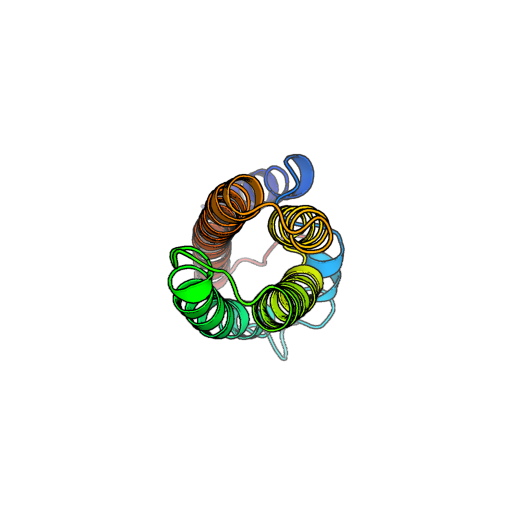GLN A CA 1
ATOM 756 C C . GLN A 1 91 ? 11.122 9.553 16.519 1.00 12.04 91 GLN A C 1
ATOM 757 O O . GLN A 1 91 ? 11.976 8.892 17.125 1.00 12.78 91 GLN A O 1
ATOM 763 N N . ARG A 1 92 ? 9.907 9.758 16.999 1.00 12.43 92 ARG A N 1
ATOM 764 C CA . ARG A 1 92 ? 9.550 9.091 18.278 1.00 12.69 92 ARG A CA 1
ATOM 765 C C . ARG A 1 92 ? 9.464 7.551 18.121 1.00 9.59 92 ARG A C 1
ATOM 766 O O . ARG A 1 92 ? 9.774 6.803 19.032 1.00 12.73 92 ARG A O 1
ATOM 774 N N . VAL A 1 93 ? 8.994 7.073 16.972 1.00 10.20 93 VAL A N 1
ATOM 775 C CA . VAL A 1 93 ? 9.022 5.638 16.716 1.00 9.15 93 VAL A CA 1
ATOM 776 C C . VAL A 1 93 ? 10.482 5.167 16.649 1.00 11.43 93 VAL A C 1
ATOM 777 O O . VAL A 1 93 ? 10.851 4.185 17.305 1.00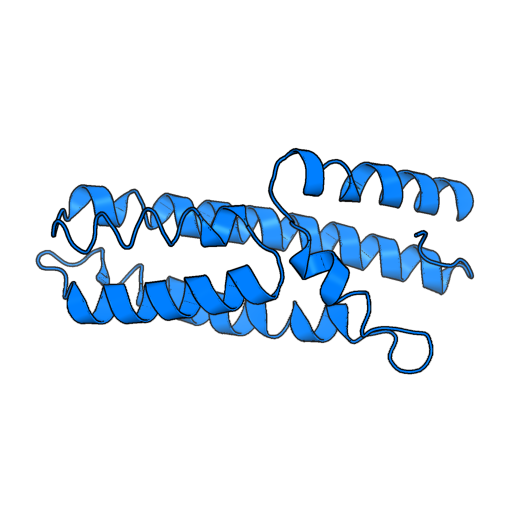 13.25 93 VAL A O 1
ATOM 781 N N . LYS A 1 94 ? 11.315 5.881 15.905 1.00 11.09 94 LYS A N 1
ATOM 782 C CA . LYS A 1 94 ? 12.761 5.536 15.827 1.00 11.04 94 LYS A CA 1
ATOM 783 C C . LYS A 1 94 ? 13.389 5.466 17.205 1.00 12.96 94 LYS A C 1
ATOM 784 O O . LYS A 1 94 ? 14.101 4.516 17.531 1.00 12.64 94 LYS A O 1
ATOM 790 N N . ASN A 1 95 ? 13.125 6.478 18.030 1.00 11.71 95 ASN A N 1
ATOM 791 C CA . ASN A 1 95 ? 13.778 6.540 19.354 1.00 13.65 95 ASN A CA 1
ATOM 792 C C . ASN A 1 95 ? 13.285 5.400 20.202 1.00 13.30 95 ASN A C 1
ATOM 793 O O . ASN A 1 95 ? 14.040 4.861 21.043 1.00 14.42 95 ASN A O 1
ATOM 798 N N . SER A 1 96 ? 12.002 5.050 20.106 1.00 11.48 96 SER A N 1
ATOM 799 C CA A SER A 1 96 ? 11.473 3.873 20.844 0.71 11.02 96 SER A CA 1
ATOM 800 C CA B SER A 1 96 ? 11.469 3.911 20.836 0.29 12.43 96 SER A CA 1
ATOM 801 C C . SER A 1 96 ? 12.152 2.592 20.414 1.00 10.61 96 SER A C 1
ATOM 802 O O . SER A 1 96 ? 12.407 1.750 21.206 1.00 14.48 96 SER A O 1
ATOM 807 N N . CYS A 1 97 ? 12.425 2.458 19.125 1.00 12.33 97 CYS A N 1
ATOM 808 C CA . CYS A 1 97 ? 13.165 1.304 18.617 1.00 12.16 97 CYS A CA 1
ATOM 809 C C . CYS A 1 97 ? 14.593 1.259 19.153 1.00 14.96 97 CYS A C 1
ATOM 810 O O . CYS A 1 97 ? 15.081 0.199 19.492 1.00 16.22 97 CYS A O 1
ATOM 813 N N . VAL A 1 98 ? 15.253 2.413 19.227 1.00 15.07 98 VAL A N 1
ATOM 814 C CA . VAL A 1 98 ? 16.574 2.487 19.885 1.00 17.69 98 VAL A CA 1
ATOM 815 C C . VAL A 1 98 ? 16.560 2.003 21.316 1.00 19.45 98 VAL A C 1
ATOM 816 O O . VAL A 1 98 ? 17.406 1.194 21.736 1.00 16.63 98 VAL A O 1
ATOM 820 N N . ALA A 1 99 ? 15.577 2.443 22.092 1.00 15.28 99 ALA A N 1
ATOM 821 C CA . ALA A 1 99 ? 15.422 2.011 23.440 1.00 15.09 99 ALA A CA 1
ATOM 822 C C . ALA A 1 99 ? 15.215 0.471 23.499 1.00 17.46 99 ALA A C 1
ATOM 823 O O . ALA A 1 99 ? 15.797 -0.240 24.303 1.00 18.83 99 ALA A O 1
ATOM 825 N N A PHE A 1 100 ? 14.391 -0.062 22.603 0.49 14.69 100 PHE A N 1
ATOM 826 N N B PHE A 1 100 ? 14.321 0.057 22.607 0.51 17.18 100 PHE A N 1
ATOM 827 C CA A PHE A 1 100 ? 14.085 -1.487 22.596 0.49 12.42 100 PHE A CA 1
ATOM 828 C CA B PHE A 1 100 ? 14.014 -1.357 22.430 0.51 16.39 100 PHE A CA 1
ATOM 829 C C A PHE A 1 100 ? 15.328 -2.304 22.259 0.49 15.28 100 PHE A C 1
ATOM 830 C C B PHE A 1 100 ? 15.295 -2.173 22.292 0.51 16.10 100 PHE A C 1
ATOM 831 O O A PHE A 1 100 ? 15.588 -3.338 22.875 0.49 17.06 100 PHE A O 1
ATOM 832 O O B PHE A 1 100 ? 15.559 -3.069 23.092 0.51 20.38 100 PHE A O 1
ATOM 847 N N . ARG A 1 101 ? 16.125 -1.800 21.323 1.00 17.07 101 ARG A N 1
ATOM 848 C CA . ARG A 1 101 ? 17.356 -2.511 21.051 1.00 16.42 101 ARG A CA 1
ATOM 849 C C . ARG A 1 101 ? 18.296 -2.544 22.251 1.00 14.29 101 ARG A C 1
ATOM 850 O O . ARG A 1 101 ? 18.957 -3.558 22.482 1.00 18.19 101 ARG A O 1
ATOM 858 N N . ASN A 1 102 ? 18.311 -1.494 23.068 1.00 16.24 102 ASN A N 1
ATOM 859 C CA . ASN A 1 102 ? 19.144 -1.591 24.284 1.00 18.30 102 ASN A CA 1
ATOM 860 C C . ASN A 1 102 ? 18.636 -2.707 25.213 1.00 21.54 102 ASN A C 1
ATOM 861 O O . ASN A 1 102 ? 19.429 -3.434 25.792 1.00 21.56 102 ASN A O 1
ATOM 866 N N . PHE A 1 103 ? 17.323 -2.842 25.380 1.00 17.97 103 PHE A N 1
ATOM 867 C CA . PHE A 1 103 ? 16.793 -3.849 26.259 1.00 18.30 103 PHE A CA 1
ATOM 868 C C . PHE A 1 103 ? 16.911 -5.234 25.688 1.00 18.71 103 PHE A C 1
ATOM 869 O O . PHE A 1 103 ? 17.068 -6.208 26.413 1.00 19.15 103 PHE A O 1
ATOM 877 N N . CYS A 1 104 ? 16.920 -5.324 24.375 1.00 19.75 104 CYS A N 1
ATOM 878 C CA A CYS A 1 104 ? 17.237 -6.579 23.678 0.49 19.40 104 CYS A CA 1
ATOM 879 C CA B CYS A 1 104 ? 17.212 -6.572 23.724 0.51 15.24 104 CYS A CA 1
ATOM 880 C C . CYS A 1 104 ? 18.647 -7.011 23.976 1.00 21.31 104 CYS A C 1
ATOM 881 O O . CYS A 1 104 ? 18.896 -8.188 24.185 1.00 22.77 104 CYS A O 1
ATOM 886 N N . GLU A 1 105 ? 19.586 -6.053 23.936 1.00 18.40 105 GLU A N 1
ATOM 887 C CA . GLU A 1 105 ? 20.969 -6.400 24.184 1.00 18.53 105 GLU A CA 1
ATOM 888 C C . GLU A 1 105 ? 21.169 -6.869 25.650 1.00 20.05 105 GLU A C 1
ATOM 889 O O . GLU A 1 105 ? 21.987 -7.755 25.927 1.00 20.58 105 GLU A O 1
ATOM 895 N N . GLU A 1 106 ? 20.413 -6.271 26.567 1.00 19.90 106 GLU A N 1
ATOM 896 C CA . GLU A 1 106 ? 20.494 -6.622 27.983 1.00 19.00 106 GLU A CA 1
ATOM 897 C C . GLU A 1 106 ? 19.734 -7.914 28.266 1.00 21.65 106 GLU A C 1
ATOM 898 O O . GLU A 1 106 ? 19.903 -8.532 29.317 1.00 21.86 106 GLU A O 1
ATOM 904 N N . GLN A 1 107 ? 18.899 -8.315 27.314 1.00 18.96 107 GLN A N 1
ATOM 905 C CA . GLN A 1 107 ? 18.135 -9.558 27.407 1.00 15.75 107 GLN A CA 1
ATOM 906 C C . GLN A 1 107 ? 17.127 -9.555 28.570 1.00 16.62 107 GLN A C 1
ATOM 907 O O . GLN A 1 107 ? 16.951 -10.529 29.281 1.00 17.43 107 GLN A O 1
ATOM 913 N N . ASN A 1 108 ? 16.439 -8.434 28.687 1.00 16.84 108 ASN A N 1
ATOM 914 C CA . ASN A 1 108 ? 15.516 -8.147 29.754 1.00 17.19 108 ASN A CA 1
ATOM 915 C C . ASN A 1 108 ? 14.114 -8.366 29.203 1.00 13.15 108 ASN A C 1
ATOM 916 O O . ASN A 1 108 ? 13.617 -7.539 28.491 1.00 15.94 108 ASN A O 1
ATOM 921 N N . ILE A 1 109 ? 13.518 -9.503 29.514 1.00 12.33 109 ILE A N 1
ATOM 922 C CA . ILE A 1 109 ? 12.202 -9.828 28.925 1.00 13.08 109 ILE A CA 1
ATOM 923 C C . ILE A 1 109 ? 11.168 -8.778 29.210 1.00 12.49 109 ILE A C 1
ATOM 924 O O . ILE A 1 109 ? 10.487 -8.280 28.312 1.00 12.67 109 ILE A O 1
ATOM 929 N N . ASP A 1 110 ? 10.995 -8.418 30.492 1.00 12.70 110 ASP A N 1
ATOM 930 C CA . ASP A 1 110 ? 9.962 -7.482 30.814 1.00 12.34 110 ASP A CA 1
ATOM 931 C C . ASP A 1 110 ? 10.205 -6.134 30.171 1.00 12.18 110 ASP A C 1
ATOM 932 O O . ASP A 1 110 ? 9.253 -5.510 29.719 1.00 12.27 110 ASP A O 1
ATOM 937 N N . ALA A 1 111 ? 11.439 -5.654 30.159 1.00 13.58 111 ALA A N 1
ATOM 938 C CA . ALA A 1 111 ? 11.669 -4.372 29.536 1.00 12.87 111 ALA A CA 1
ATOM 939 C C . ALA A 1 111 ? 11.432 -4.431 28.016 1.00 14.83 111 ALA A C 1
ATOM 940 O O . ALA A 1 111 ? 10.944 -3.495 27.409 1.00 14.63 111 ALA A O 1
ATOM 942 N N . CYS A 1 112 ? 11.786 -5.536 27.384 1.00 12.58 112 CYS A N 1
ATOM 943 C CA . CYS A 1 112 ? 11.409 -5.708 25.979 1.00 15.98 112 CYS A CA 1
ATOM 944 C C . CYS A 1 112 ? 9.911 -5.648 25.756 1.00 15.04 112 CYS A C 1
ATOM 945 O O . CYS A 1 112 ? 9.465 -5.016 24.792 1.00 12.93 112 CYS A O 1
ATOM 948 N N . ARG A 1 113 ? 9.135 -6.283 26.648 1.00 11.13 113 ARG A N 1
ATOM 949 C CA . ARG A 1 113 ? 7.699 -6.266 26.480 1.00 11.12 113 ARG A CA 1
ATOM 950 C C . ARG A 1 113 ? 7.127 -4.839 26.619 1.00 15.23 113 ARG A C 1
ATOM 951 O O . ARG A 1 113 ? 6.307 -4.389 25.827 1.00 13.35 113 ARG A O 1
ATOM 959 N N . ARG A 1 114 ? 7.593 -4.133 27.621 1.00 11.26 114 ARG A N 1
ATOM 960 C CA . ARG A 1 114 ? 7.123 -2.784 27.839 1.00 13.76 114 ARG A CA 1
ATOM 961 C C . ARG A 1 114 ? 7.553 -1.844 26.724 1.00 15.93 114 ARG A C 1
ATOM 962 O O . ARG A 1 114 ? 6.821 -0.997 26.285 1.00 14.29 114 ARG A O 1
ATOM 970 N N . CYS A 1 115 ? 8.764 -2.040 26.267 1.00 13.95 115 CYS A N 1
ATOM 971 C CA A CYS A 1 115 ? 9.316 -1.265 25.162 0.43 13.93 115 CYS A CA 1
ATOM 972 C CA B CYS A 1 115 ? 9.236 -1.200 25.204 0.57 12.51 115 CYS A CA 1
ATOM 973 C C . CYS A 1 115 ? 8.512 -1.508 23.907 1.00 13.84 115 CYS A C 1
ATOM 974 O O . CYS A 1 115 ? 8.228 -0.581 23.134 1.00 14.27 115 CYS A O 1
ATOM 979 N N . LEU A 1 116 ? 8.173 -2.772 23.624 1.00 10.43 116 LEU A N 1
ATOM 980 C CA . LEU A 1 116 ? 7.333 -3.007 22.452 1.00 13.73 116 LEU A CA 1
ATOM 981 C C . LEU A 1 116 ? 5.986 -2.308 22.609 1.00 12.75 116 LEU A C 1
ATOM 982 O O . LEU A 1 116 ? 5.441 -1.763 21.643 1.00 12.11 116 LEU A O 1
ATOM 987 N N . GLN A 1 117 ? 5.411 -2.286 23.780 1.00 13.22 117 GLN A N 1
ATOM 988 C CA . GLN A 1 117 ? 4.143 -1.659 23.996 1.00 10.48 117 GLN A CA 1
ATOM 989 C C . GLN A 1 117 ? 4.316 -0.164 23.628 1.00 12.26 117 GLN A C 1
ATOM 990 O O . GLN A 1 117 ? 3.446 0.384 22.913 1.00 12.82 117 GLN A O 1
ATOM 996 N N . GLN A 1 118 ? 5.433 0.420 23.975 1.00 11.30 118 GLN A N 1
ATOM 997 C CA . GLN A 1 118 ? 5.618 1.823 23.653 1.00 10.99 118 GLN A CA 1
ATOM 998 C C . GLN A 1 118 ? 5.874 2.044 22.161 1.00 11.26 118 GLN A C 1
ATOM 999 O O . GLN A 1 118 ? 5.409 3.044 21.604 1.00 12.42 118 GLN A O 1
ATOM 1005 N N . VAL A 1 119 ? 6.675 1.175 21.508 1.00 10.53 119 VAL A N 1
ATOM 1006 C CA . VAL A 1 119 ? 6.899 1.304 20.050 1.00 11.59 119 VAL A CA 1
ATOM 1007 C C . VAL A 1 119 ? 5.582 1.260 19.305 1.00 11.69 119 VAL A C 1
ATOM 1008 O O . VAL A 1 119 ? 5.264 2.051 18.407 1.00 11.79 119 VAL A O 1
ATOM 1012 N N . LYS A 1 120 ? 4.737 0.298 19.684 1.00 10.38 120 LYS A N 1
ATOM 1013 C CA . LYS A 1 120 ? 3.419 0.156 19.065 1.00 9.39 120 LYS A CA 1
ATOM 1014 C C . LYS A 1 120 ? 2.586 1.418 19.306 1.00 9.88 120 LYS A C 1
ATOM 1015 O O . LYS A 1 120 ? 1.938 1.905 18.367 1.00 10.69 120 LYS A O 1
ATOM 1021 N N . GLN A 1 121 ? 2.538 1.906 20.545 1.00 9.68 121 GLN A N 1
ATOM 1022 C CA . GLN A 1 121 ? 1.788 3.109 20.841 1.00 10.22 121 GLN A CA 1
ATOM 1023 C C . GLN A 1 121 ? 2.275 4.284 20.027 1.00 9.78 121 GLN A C 1
ATOM 1024 O O . GLN A 1 121 ? 1.482 5.026 19.435 1.00 11.16 121 GLN A O 1
ATOM 1030 N N . GLU A 1 122 ? 3.589 4.458 19.942 1.00 9.98 122 GLU A N 1
ATOM 1031 C CA . GLU A 1 122 ? 4.186 5.561 19.160 1.00 9.45 122 GLU A CA 1
ATOM 1032 C C . GLU A 1 122 ? 3.871 5.405 17.662 1.00 10.04 122 GLU A C 1
ATOM 1033 O O . GLU A 1 122 ? 3.527 6.380 16.986 1.00 10.91 122 GLU A O 1
ATOM 1039 N N . TYR A 1 123 ? 3.890 4.189 17.167 1.00 8.78 123 TYR A N 1
ATOM 1040 C CA . TYR A 1 123 ? 3.522 3.950 15.788 1.00 9.48 123 TYR A CA 1
ATOM 1041 C C . TYR A 1 123 ? 2.074 4.334 15.517 1.00 10.36 123 TYR A C 1
ATOM 1042 O O . TYR A 1 123 ? 1.831 5.037 14.576 1.00 11.17 123 TYR A O 1
ATOM 1051 N N . LEU A 1 124 ? 1.155 3.937 16.387 1.00 9.25 124 LEU A N 1
ATOM 1052 C CA . LEU A 1 124 ? -0.242 4.253 16.158 1.00 10.77 124 LEU A CA 1
ATOM 1053 C C . LEU A 1 124 ? -0.460 5.757 16.268 1.00 10.71 124 LEU A C 1
ATOM 1054 O O . LEU A 1 124 ? -1.269 6.330 15.535 1.00 10.48 124 LEU A O 1
ATOM 1059 N N . LEU A 1 125 ? 0.219 6.446 17.175 1.00 9.67 125 LEU A N 1
ATOM 1060 C CA . LEU A 1 125 ? 0.067 7.894 17.305 1.00 9.79 125 LEU A CA 1
ATOM 1061 C C . LEU A 1 125 ? 0.441 8.569 16.007 1.00 9.22 125 LEU A C 1
ATOM 1062 O O . LEU A 1 125 ? -0.291 9.434 15.501 1.00 11.72 125 LEU A O 1
ATOM 1067 N N . VAL A 1 126 ? 1.615 8.299 15.470 1.00 10.23 126 VAL A N 1
ATOM 1068 C CA . VAL A 1 126 ? 2.042 8.991 14.282 1.00 10.28 126 VAL A CA 1
ATOM 1069 C C . VAL A 1 126 ? 1.230 8.535 13.064 1.00 9.44 126 VAL A C 1
ATOM 1070 O O . VAL A 1 126 ? 1.015 9.365 12.172 1.00 10.41 126 VAL A O 1
ATOM 1074 N N . LYS A 1 127 ? 0.791 7.267 13.003 1.00 8.93 127 LYS A N 1
ATOM 1075 C CA . LYS A 1 127 ? -0.063 6.852 11.904 1.00 8.34 127 LYS A CA 1
ATOM 1076 C C . LYS A 1 127 ? -1.321 7.694 11.898 1.00 9.43 127 LYS A C 1
ATOM 1077 O O . LYS A 1 127 ? -1.694 8.208 10.830 1.00 10.13 127 LYS A O 1
ATOM 1083 N N . ASN A 1 128 ? -2.012 7.754 13.012 1.00 8.50 128 ASN A N 1
ATOM 1084 C CA . ASN A 1 128 ? -3.231 8.513 13.094 1.00 9.40 128 ASN A CA 1
ATOM 1085 C C . ASN A 1 128 ? -2.988 9.983 12.722 1.00 8.79 128 ASN A C 1
ATOM 1086 O O . ASN A 1 128 ? -3.780 10.553 11.957 1.00 10.74 128 ASN A O 1
ATOM 1091 N N . LYS A 1 129 ? -1.938 10.596 13.245 1.00 9.27 129 LYS A N 1
ATOM 1092 C CA . LYS A 1 129 ? -1.699 12.015 13.000 1.00 8.55 129 LYS A CA 1
ATOM 1093 C C . LYS A 1 129 ? -1.393 12.212 11.500 1.00 9.47 129 LYS A C 1
ATOM 1094 O O . LYS A 1 129 ? -1.806 13.222 10.868 1.00 11.18 129 LYS A O 1
ATOM 1100 N N . LEU A 1 130 ? -0.600 11.319 10.896 1.00 8.66 130 LEU A N 1
ATOM 1101 C CA . LEU A 1 130 ? -0.301 11.402 9.473 1.00 9.27 130 LEU A CA 1
ATOM 1102 C C . LEU A 1 130 ? -1.553 11.281 8.615 1.00 10.95 130 LEU A C 1
ATOM 1103 O O . LEU A 1 130 ? -1.700 11.989 7.609 1.00 11.51 130 LEU A O 1
ATOM 1108 N N . GLU A 1 131 ? -2.464 10.395 9.005 1.00 8.76 131 GLU A N 1
ATOM 1109 C CA . GLU A 1 131 ? -3.726 10.250 8.251 1.00 9.75 131 GLU A CA 1
ATOM 1110 C C . GLU A 1 131 ? -4.482 11.575 8.280 1.00 10.80 131 GLU A C 1
ATOM 1111 O O . GLU A 1 131 ? -5.067 11.992 7.278 1.00 10.51 131 GLU A O 1
ATOM 1117 N N . THR A 1 132 ? -4.577 12.173 9.443 1.00 8.48 132 THR A N 1
ATOM 1118 C CA . THR A 1 132 ? -5.222 13.477 9.616 1.00 7.97 132 THR A CA 1
ATOM 1119 C C . THR A 1 132 ? -4.523 14.561 8.736 1.00 11.94 132 THR A C 1
ATOM 1120 O O . THR A 1 132 ? -5.173 15.344 8.030 1.00 11.22 132 THR A O 1
ATOM 1124 N N . LEU A 1 133 ? -3.214 14.651 8.809 1.00 10.26 133 LEU A N 1
ATOM 1125 C CA . LEU A 1 133 ? -2.451 15.594 8.010 1.00 9.34 133 LEU A CA 1
ATOM 1126 C C . LEU A 1 133 ? -2.704 15.388 6.513 1.00 10.01 133 LEU A C 1
ATOM 1127 O O . LEU A 1 133 ? -2.965 16.351 5.791 1.00 11.99 133 LEU A O 1
ATOM 1132 N N . LEU A 1 134 ? -2.610 14.127 6.071 1.00 9.96 134 LEU A N 1
ATOM 1133 C CA . LEU A 1 134 ? -2.798 13.787 4.644 1.00 10.11 134 LEU A CA 1
ATOM 1134 C C . LEU A 1 134 ? -4.237 14.049 4.162 1.00 10.18 134 LEU A C 1
ATOM 1135 O O . LEU A 1 134 ? -4.439 14.511 3.027 1.00 11.72 134 LEU A O 1
ATOM 1140 N N . ARG A 1 135 ? -5.215 13.797 5.026 1.00 9.41 135 ARG A N 1
ATOM 1141 C CA . ARG A 1 135 ? -6.608 14.108 4.718 1.00 10.82 135 ARG A CA 1
ATOM 1142 C C . ARG A 1 135 ? -6.828 15.612 4.533 1.00 8.27 135 ARG A C 1
ATOM 1143 O O . A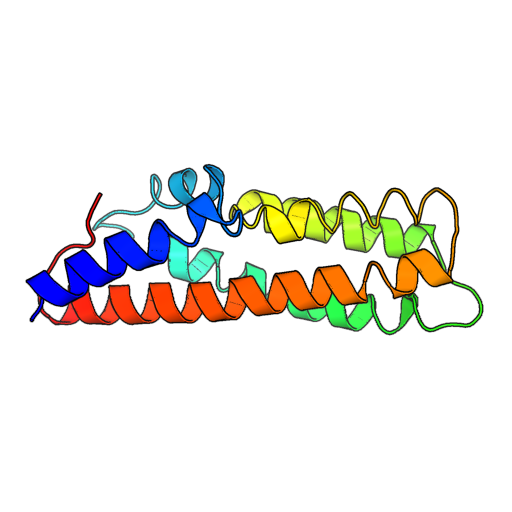RG A 1 135 ? -7.555 16.036 3.635 1.00 10.96 135 ARG A O 1
ATOM 1151 N N . LEU A 1 136 ? -6.193 16.411 5.387 1.00 9.17 136 LEU A N 1
ATOM 1152 C CA . LEU A 1 136 ? -6.294 17.868 5.319 1.00 11.92 136 LEU A CA 1
ATOM 1153 C C . LEU A 1 136 ? -5.642 18.372 4.015 1.00 13.31 136 LEU A C 1
ATOM 1154 O O . LEU A 1 136 ? -6.186 19.199 3.294 1.00 13.63 136 LEU A O 1
ATOM 1159 N N . GLU A 1 137 ? -4.458 17.848 3.689 1.00 11.31 137 GLU A N 1
ATOM 1160 C CA . GLU A 1 137 ? -3.812 18.182 2.444 1.00 11.68 137 GLU A CA 1
ATOM 1161 C C . GLU A 1 137 ? -4.731 17.883 1.244 1.00 13.20 137 GLU A C 1
ATOM 1162 O O . GLU A 1 137 ? -4.797 18.664 0.311 1.00 12.79 137 GLU A O 1
ATOM 1168 N N . GLN A 1 138 ? -5.338 16.700 1.229 1.00 11.57 138 GLN A N 1
ATOM 1169 C CA . GLN A 1 138 ? -6.222 16.354 0.125 1.00 9.39 138 GLN A CA 1
ATOM 1170 C C . GLN A 1 138 ? -7.364 17.357 0.013 1.00 10.04 138 GLN A C 1
ATOM 1171 O O . GLN A 1 138 ? -7.791 17.755 -1.075 1.00 13.69 138 GLN A O 1
ATOM 1177 N N . GLN A 1 139 ? -7.882 17.805 1.158 1.00 10.89 139 GLN A N 1
ATOM 1178 C CA . GLN A 1 139 ? -8.961 18.805 1.148 1.00 10.76 139 GLN A CA 1
ATOM 1179 C C . GLN A 1 139 ? -8.499 20.164 0.609 1.00 13.02 139 GLN A C 1
ATOM 1180 O O . GLN A 1 139 ? -9.169 20.785 -0.235 1.00 13.22 139 GLN A O 1
ATOM 1186 N N . ILE A 1 140 ? -7.348 20.601 1.045 1.00 12.15 140 ILE A N 1
ATOM 1187 C CA . ILE A 1 140 ? -6.770 21.862 0.574 1.00 11.91 140 ILE A CA 1
ATOM 1188 C C . ILE A 1 140 ? -6.642 21.830 -0.959 1.00 11.91 140 ILE A C 1
ATOM 1189 O O . ILE A 1 140 ? -7.029 22.776 -1.646 1.00 15.13 140 ILE A O 1
ATOM 1194 N N . VAL A 1 141 ? -6.037 20.769 -1.493 1.00 12.48 141 VAL A N 1
ATOM 1195 C CA . VAL A 1 141 ? -5.748 20.710 -2.905 1.00 12.56 141 VAL A CA 1
ATOM 1196 C C . VAL A 1 141 ? -7.030 20.550 -3.709 1.00 14.56 141 VAL A C 1
ATOM 1197 O O . VAL A 1 141 ? -7.163 21.119 -4.808 1.00 16.03 141 VAL A O 1
ATOM 1201 N N . ALA A 1 142 ? -8.017 19.793 -3.199 1.00 13.71 142 ALA A N 1
ATOM 1202 C CA . ALA A 1 142 ? -9.259 19.637 -3.930 1.00 13.55 142 ALA A CA 1
ATOM 1203 C C . ALA A 1 142 ? -9.962 20.962 -3.996 1.00 15.99 142 ALA A C 1
ATOM 1204 O O . ALA A 1 142 ? -10.643 21.237 -4.999 1.00 17.97 142 ALA A O 1
ATOM 1206 N N . ALA A 1 143 ? -9.847 21.785 -2.976 1.00 15.55 143 ALA A N 1
ATOM 1207 C CA . ALA A 1 143 ? -10.449 23.107 -2.908 1.00 17.11 143 ALA A CA 1
ATOM 1208 C C . ALA A 1 143 ? -9.674 24.160 -3.706 1.00 21.39 143 ALA A C 1
ATOM 1209 O O . ALA A 1 143 ? -10.016 25.346 -3.632 1.00 24.27 143 ALA A O 1
ATOM 1211 N N . GLY A 1 144 ? -8.640 23.765 -4.455 1.00 17.81 144 GLY A N 1
ATOM 1212 C CA . GLY A 1 144 ? -7.892 24.699 -5.274 1.00 18.79 144 GLY A CA 1
ATOM 1213 C C . GLY A 1 144 ? -6.712 25.378 -4.619 1.00 23.04 144 GLY A C 1
ATOM 1214 O O . GLY A 1 144 ? -6.078 26.227 -5.240 1.00 22.95 144 GLY A O 1
ATOM 1215 N N . GLY A 1 145 ? -6.376 25.012 -3.385 1.00 17.99 145 GLY A N 1
ATOM 1216 C CA . GLY A 1 145 ? -5.256 25.642 -2.735 1.00 16.58 145 GLY A CA 1
ATOM 1217 C C . GLY A 1 145 ? -3.982 24.868 -2.861 1.00 17.72 145 GLY A C 1
ATOM 1218 O O . GLY A 1 145 ? -3.907 23.785 -3.429 1.00 19.23 145 GLY A O 1
ATOM 1219 N N . SER A 1 146 ? -2.903 25.432 -2.346 1.00 17.09 146 SER A N 1
ATOM 1220 C CA A SER A 1 146 ? -1.642 24.793 -2.299 0.45 19.07 146 SER A CA 1
ATOM 1221 C CA B SER A 1 146 ? -1.652 24.797 -2.312 0.55 18.74 146 SER A CA 1
ATOM 1222 C C . SER A 1 146 ? -1.299 24.492 -0.842 1.00 18.83 146 SER A C 1
ATOM 1223 O O . SER A 1 146 ? -1.679 25.215 0.024 1.00 18.88 146 SER A O 1
ATOM 1228 N N . ILE A 1 147 ? -0.530 23.455 -0.604 1.00 20.01 147 ILE A N 1
ATOM 1229 C CA . ILE A 1 147 ? -0.080 23.178 0.730 1.00 17.06 147 ILE A CA 1
ATOM 1230 C C . ILE A 1 147 ? 1.018 24.169 1.032 1.00 19.44 147 ILE A C 1
ATOM 1231 O O . ILE A 1 147 ? 1.913 24.344 0.235 1.00 22.20 147 ILE A O 1
ATOM 1236 N N . PRO A 1 148 ? 0.960 24.786 2.190 1.00 18.52 148 PRO A N 1
ATOM 1237 C CA . PRO A 1 148 ? 1.992 25.743 2.562 1.00 21.29 148 PRO A CA 1
ATOM 1238 C C . PRO A 1 148 ? 3.349 25.090 2.698 1.00 28.51 148 PRO A C 1
ATOM 1239 O O . PRO A 1 148 ? 3.452 23.903 2.725 1.00 25.29 148 PRO A O 1
ATOM 1243 N N . MET A 1 149 ? 4.332 25.976 2.759 1.00 34.45 149 MET A N 1
ATOM 1244 C CA . MET A 1 149 ? 5.756 25.761 2.995 1.00 49.92 149 MET A CA 1
ATOM 1245 C C . MET A 1 149 ? 6.523 25.289 1.771 1.00 54.12 149 MET A C 1
ATOM 1246 O O . MET A 1 149 ? 7.656 25.715 1.531 1.00 57.73 149 MET A O 1
#

B-factor: mean 23.06, std 16.61, range [7.97, 151.57]

Nearest PDB structures (foldseek):
  3us6-assembly1_A  TM=1.007E+00  e=2.141E-21  Medicago truncatula
  4euk-assembly1_B  TM=9.752E-01  e=9.368E-16  Arabidopsis thaliana
  4g78-assembly1_A  TM=9.445E-01  e=1.382E-12  Medicago truncatula
  1yvi-assembly2_B  TM=9.538E-01  e=5.172E-11  Oryza sativa
  1wn0-assembly4_D  TM=9.446E-01  e=6.700E-11  Zea mays

Secondary structure (DSSP, 8-state):
-HHHHHHHHHHHHHHHHHTTS--HHHHHHHHT-BTTBTTHHHHHHHHHHHHHHHHHHHHHHHHTSSS--HHHHHHHHHHHHHHHHHHT-HHHHHHHHHHHHHHHHT-HHHHHHHHHHHHHHHHHHHHHHHHHHHHHHHHHHTT-----